Protein AF-A0A2P8D8N0-F1 (afdb_monomer_lite)

Radius of gyration: 14.45 Å; chains: 1; bounding box: 39×24×37 Å

Secondary structure (DSSP, 8-state):
----PPPPP--SS-SSHHHHHHHGGGTEEEEEEE-TTSPEEEEEEESSPPPHHHHHHH---SEEEE-HHHHHHHHHHHHHHHHHHHTT-HHHHHHHHHHHHHHTT-

Organism: NCBI:txid645275

Sequence (106 aa):
MSVVIPKRVPDARHPFPDLRAAFGQGGWSFFRTRDARDGITAHAVFCASLPVPCVKAHGFTEHLWGPPDEMRARMPIAALVLQHHSRACPPCAHALSTASRHSVQQ

pLDDT: mean 84.05, std 14.36, range [37.41, 96.38]

Structure (mmCIF, N/CA/C/O backbone):
data_AF-A0A2P8D8N0-F1
#
_entry.id   AF-A0A2P8D8N0-F1
#
loop_
_atom_site.group_PDB
_atom_site.id
_atom_site.type_symbol
_atom_site.label_atom_id
_atom_site.label_alt_id
_atom_site.label_comp_id
_atom_site.label_asym_id
_atom_site.label_entity_id
_atom_site.label_seq_id
_atom_site.pdbx_PDB_ins_code
_atom_site.Cartn_x
_atom_site.Cartn_y
_atom_site.Cartn_z
_atom_site.occupancy
_atom_site.B_iso_or_equiv
_atom_site.auth_seq_id
_atom_site.auth_comp_id
_atom_site.auth_asym_id
_atom_site.auth_atom_id
_atom_site.pdbx_PDB_model_num
ATOM 1 N N . MET A 1 1 ? 26.991 14.706 3.101 1.00 39.66 1 MET A N 1
ATOM 2 C CA . MET A 1 1 ? 26.207 13.569 2.570 1.00 39.66 1 MET A CA 1
ATOM 3 C C . MET A 1 1 ? 25.125 14.143 1.670 1.00 39.66 1 MET A C 1
ATOM 5 O O . MET A 1 1 ? 24.255 14.837 2.175 1.00 39.66 1 MET A O 1
ATOM 9 N N . SER A 1 2 ? 25.227 13.962 0.354 1.00 37.41 2 SER A N 1
ATOM 10 C CA . SER A 1 2 ? 24.248 14.508 -0.594 1.00 37.41 2 SER A CA 1
ATOM 11 C C . SER A 1 2 ? 23.069 13.547 -0.708 1.00 37.41 2 SER A C 1
ATOM 13 O O . SER A 1 2 ? 23.234 12.420 -1.169 1.00 37.41 2 SER A O 1
ATOM 15 N N . VAL A 1 3 ? 21.890 13.973 -0.256 1.00 43.78 3 VAL A N 1
ATOM 16 C CA . VAL A 1 3 ? 20.645 13.221 -0.440 1.00 43.78 3 VAL A CA 1
ATOM 17 C C . VAL A 1 3 ? 20.232 13.375 -1.901 1.00 43.78 3 VAL A C 1
ATOM 19 O O . VAL A 1 3 ? 19.835 14.456 -2.331 1.00 43.78 3 VAL A O 1
ATOM 22 N N . VAL A 1 4 ? 20.364 12.306 -2.685 1.00 52.47 4 VAL A N 1
ATOM 23 C CA . VAL A 1 4 ? 19.845 12.265 -4.055 1.00 52.47 4 VAL A CA 1
ATOM 24 C C . VAL A 1 4 ? 18.334 12.094 -3.960 1.00 52.47 4 VAL A C 1
ATOM 26 O O . VAL A 1 4 ? 17.849 11.016 -3.628 1.00 52.47 4 VAL A O 1
ATOM 29 N N . ILE A 1 5 ? 17.587 13.170 -4.210 1.00 54.16 5 ILE A N 1
ATOM 30 C CA . ILE A 1 5 ? 16.125 13.124 -4.282 1.00 54.16 5 ILE A CA 1
ATOM 31 C C . ILE A 1 5 ? 15.753 12.566 -5.664 1.00 54.16 5 ILE A C 1
ATOM 33 O O . ILE A 1 5 ? 16.068 13.206 -6.672 1.00 54.16 5 ILE A O 1
ATOM 37 N N . PRO A 1 6 ? 15.101 11.395 -5.760 1.00 55.28 6 PRO A N 1
ATOM 38 C CA . PRO A 1 6 ? 14.758 10.821 -7.053 1.00 55.28 6 PRO A CA 1
ATOM 39 C C . PRO A 1 6 ? 13.761 11.717 -7.799 1.00 55.28 6 PRO A C 1
ATOM 41 O O . PRO A 1 6 ? 12.711 12.085 -7.271 1.00 55.28 6 PRO A O 1
ATOM 44 N N . LYS A 1 7 ? 14.077 12.069 -9.049 1.00 56.69 7 LYS A N 1
ATOM 45 C CA . LYS A 1 7 ? 13.218 12.911 -9.892 1.00 56.69 7 LYS A CA 1
ATOM 46 C C . LYS A 1 7 ? 11.984 12.117 -10.339 1.00 56.69 7 LYS A C 1
ATOM 48 O O . LYS A 1 7 ? 12.112 11.075 -10.982 1.00 56.69 7 LYS A O 1
ATOM 53 N N . ARG A 1 8 ? 10.781 12.620 -10.033 1.00 56.34 8 ARG A N 1
ATOM 54 C CA . ARG A 1 8 ? 9.509 12.067 -10.534 1.00 56.34 8 ARG A CA 1
ATOM 55 C C . ARG A 1 8 ? 9.506 12.150 -12.064 1.00 56.34 8 ARG A C 1
ATOM 57 O O . ARG A 1 8 ? 9.653 13.239 -12.613 1.00 56.34 8 ARG A O 1
ATOM 64 N N . VAL A 1 9 ? 9.358 11.016 -12.750 1.00 57.16 9 VAL A N 1
ATOM 65 C CA . VAL A 1 9 ? 9.243 10.982 -14.218 1.00 57.16 9 VAL A CA 1
ATOM 66 C C . VAL A 1 9 ? 7.804 11.356 -14.591 1.00 57.16 9 VAL A C 1
ATOM 68 O O . VAL A 1 9 ? 6.898 10.612 -14.208 1.00 57.16 9 VAL A O 1
ATOM 71 N N . PRO A 1 10 ? 7.561 12.476 -15.298 1.00 49.22 10 PRO A N 1
ATOM 72 C CA . PRO A 1 10 ? 6.239 12.796 -15.811 1.00 49.22 10 PRO A CA 1
ATOM 73 C C . PRO A 1 10 ? 5.973 11.876 -17.003 1.00 49.22 10 PRO A C 1
ATOM 75 O O . PRO A 1 10 ? 6.568 12.033 -18.063 1.00 49.22 10 PRO A O 1
ATOM 78 N N . ASP A 1 11 ? 5.130 10.872 -16.809 1.00 51.75 11 ASP A N 1
ATOM 79 C CA . ASP A 1 11 ? 4.619 10.041 -17.894 1.00 51.75 11 ASP A CA 1
ATOM 80 C C . ASP A 1 11 ? 3.106 10.267 -17.952 1.00 51.75 11 ASP A C 1
ATOM 82 O O . ASP A 1 11 ? 2.440 10.263 -16.915 1.00 51.75 11 ASP A O 1
ATOM 86 N N . ALA A 1 12 ? 2.561 10.523 -19.144 1.00 53.44 12 ALA A N 1
ATOM 87 C CA . ALA A 1 12 ? 1.136 10.825 -19.334 1.00 53.44 12 ALA A CA 1
ATOM 88 C C . ALA A 1 12 ? 0.232 9.621 -19.003 1.00 53.44 12 ALA A C 1
ATOM 90 O O . ALA A 1 12 ? -0.984 9.760 -18.872 1.00 53.44 12 ALA A O 1
ATOM 91 N N . ARG A 1 13 ? 0.827 8.429 -18.855 1.00 64.38 13 ARG A N 1
ATOM 92 C CA . ARG A 1 13 ? 0.177 7.216 -18.360 1.00 64.38 13 ARG A CA 1
ATOM 93 C C . ARG A 1 13 ? 0.714 6.879 -16.978 1.00 64.38 13 ARG A C 1
ATOM 95 O O . ARG A 1 13 ? 1.917 6.911 -16.734 1.00 64.38 13 ARG A O 1
ATOM 102 N N . HIS A 1 14 ? -0.198 6.525 -16.078 1.00 68.50 14 HIS A N 1
ATOM 103 C CA . HIS A 1 14 ? 0.146 6.119 -14.723 1.00 68.50 14 HIS A CA 1
ATOM 104 C C . HIS A 1 14 ? 1.172 4.963 -14.742 1.00 68.50 14 HIS A C 1
ATOM 106 O O . HIS A 1 14 ? 0.965 3.998 -15.480 1.00 68.50 14 HIS A O 1
ATOM 112 N N . PRO A 1 15 ? 2.259 5.022 -13.946 1.00 76.00 15 PRO A N 1
ATOM 113 C CA . PRO A 1 15 ? 3.416 4.132 -14.098 1.00 76.00 15 PRO A CA 1
ATOM 114 C C . PRO A 1 15 ? 3.113 2.648 -13.857 1.00 76.00 15 PRO A C 1
ATOM 116 O O . PRO A 1 15 ? 3.813 1.797 -14.396 1.00 76.00 15 PRO A O 1
ATOM 119 N N . PHE A 1 16 ? 2.072 2.348 -13.075 1.00 85.62 16 PHE A N 1
ATOM 120 C CA . PHE A 1 16 ? 1.589 0.991 -12.804 1.00 85.62 16 PHE A CA 1
ATOM 121 C C . PHE A 1 16 ? 0.054 0.973 -12.869 1.00 85.62 16 PHE A C 1
ATOM 123 O O . PHE A 1 16 ? -0.609 1.154 -11.843 1.00 85.62 16 PHE A O 1
ATOM 130 N N . PRO A 1 17 ? -0.545 0.906 -14.071 1.00 86.50 17 PRO A N 1
ATOM 131 C CA . PRO A 1 17 ? -1.990 1.071 -14.241 1.00 86.50 17 PRO A CA 1
ATOM 132 C C . PRO A 1 17 ? -2.786 -0.083 -13.621 1.00 86.50 17 PRO A C 1
ATOM 134 O O . PRO A 1 17 ? -3.845 0.146 -13.046 1.00 86.50 17 PRO A O 1
ATOM 137 N N . ASP A 1 18 ? -2.252 -1.299 -13.671 1.00 89.19 18 ASP A N 1
ATOM 138 C CA . ASP A 1 18 ? -2.858 -2.497 -13.094 1.00 89.19 18 ASP A CA 1
ATOM 139 C C . ASP A 1 18 ? -2.873 -2.459 -11.556 1.00 89.19 18 ASP A C 1
ATOM 141 O O . ASP A 1 18 ? -3.909 -2.714 -10.946 1.00 89.19 18 ASP A O 1
ATOM 145 N N . LEU A 1 19 ? -1.772 -2.032 -10.923 1.00 89.81 19 LEU A N 1
ATOM 146 C CA . LEU A 1 19 ? -1.717 -1.849 -9.469 1.00 89.81 19 LEU A CA 1
ATOM 147 C C . LEU A 1 19 ? -2.659 -0.734 -9.003 1.00 89.81 19 LEU A C 1
ATOM 149 O O . LEU A 1 19 ? -3.350 -0.892 -7.998 1.00 89.81 19 LEU A O 1
ATOM 153 N N . ARG A 1 20 ? -2.747 0.374 -9.752 1.00 89.12 20 ARG A N 1
ATOM 154 C CA . ARG A 1 20 ? -3.716 1.443 -9.468 1.00 89.12 20 ARG A CA 1
ATOM 155 C C . ARG A 1 20 ? -5.153 0.959 -9.605 1.00 89.12 20 ARG A C 1
ATOM 157 O O . ARG A 1 20 ? -5.966 1.282 -8.748 1.00 89.12 20 ARG A O 1
ATOM 164 N N . ALA A 1 21 ? -5.470 0.196 -10.646 1.00 89.12 21 ALA A N 1
ATOM 165 C CA . ALA A 1 21 ? -6.808 -0.355 -10.818 1.00 89.12 21 ALA A CA 1
ATOM 166 C C . ALA A 1 21 ? -7.179 -1.307 -9.667 1.00 89.12 21 ALA A C 1
ATOM 168 O O . ALA A 1 21 ? -8.290 -1.232 -9.152 1.00 89.12 21 ALA A O 1
ATOM 169 N N . ALA A 1 22 ? -6.241 -2.153 -9.229 1.00 91.25 22 ALA A N 1
ATOM 170 C CA . ALA A 1 22 ? -6.478 -3.147 -8.184 1.00 91.25 22 ALA A CA 1
ATOM 171 C C . ALA A 1 22 ? -6.527 -2.562 -6.760 1.00 91.25 22 ALA A C 1
ATOM 173 O O . ALA A 1 22 ? -7.338 -2.995 -5.945 1.00 91.25 22 ALA A O 1
ATOM 174 N N . PHE A 1 23 ? -5.661 -1.595 -6.440 1.00 92.06 23 PHE A N 1
ATOM 175 C CA . PHE A 1 23 ? -5.448 -1.138 -5.057 1.00 92.06 23 PHE A CA 1
ATOM 176 C C . PHE A 1 23 ? -5.689 0.355 -4.844 1.00 92.06 23 PHE A C 1
ATOM 178 O O . PHE A 1 23 ? -5.738 0.795 -3.696 1.00 92.06 23 PHE A O 1
ATOM 185 N N . GLY A 1 24 ? -5.874 1.127 -5.919 1.00 88.31 24 GLY A N 1
ATOM 186 C CA . GLY A 1 24 ? -6.090 2.570 -5.859 1.00 88.31 24 GLY A CA 1
ATOM 187 C C . GLY A 1 24 ? -7.263 2.922 -4.958 1.00 88.31 24 GLY A C 1
ATOM 188 O O . GLY A 1 24 ? -7.072 3.612 -3.970 1.00 88.31 24 GLY A O 1
ATOM 189 N N . GLN A 1 25 ? -8.440 2.335 -5.202 1.00 88.00 25 GLN A N 1
ATOM 190 C CA . GLN A 1 25 ? -9.633 2.550 -4.366 1.00 88.00 25 GLN A CA 1
ATOM 191 C C . GLN A 1 25 ? -9.450 2.136 -2.897 1.00 88.00 25 GLN A C 1
ATOM 193 O O . GLN A 1 25 ? -10.187 2.605 -2.037 1.00 88.00 25 GLN A O 1
ATOM 198 N N . GLY A 1 26 ? -8.468 1.278 -2.603 1.00 90.31 26 GLY A N 1
ATOM 199 C CA . GLY A 1 26 ? -8.096 0.872 -1.248 1.00 90.31 26 GLY A CA 1
ATOM 200 C C . GLY A 1 26 ? -7.179 1.863 -0.529 1.00 90.31 26 GLY A C 1
ATOM 201 O O . GLY A 1 26 ? -6.642 1.520 0.522 1.00 90.31 26 GLY A O 1
ATOM 202 N N . GLY A 1 27 ? -6.963 3.057 -1.088 1.00 92.94 27 GLY A N 1
ATOM 203 C CA . GLY A 1 27 ? -6.171 4.110 -0.463 1.00 92.94 27 GLY A CA 1
ATOM 204 C C . GLY A 1 27 ? -4.687 4.104 -0.819 1.00 92.94 27 GLY A C 1
ATOM 205 O O . GLY A 1 27 ? -3.916 4.757 -0.121 1.00 92.94 27 GLY A O 1
ATOM 206 N N . TRP A 1 28 ? -4.274 3.392 -1.872 1.00 92.88 28 TRP A N 1
ATOM 207 C CA . TRP A 1 28 ? -2.872 3.308 -2.291 1.00 92.88 28 TRP A CA 1
ATOM 208 C C . TRP A 1 28 ? -2.580 4.185 -3.509 1.00 92.88 28 TRP A C 1
ATOM 210 O O . TRP A 1 28 ? -3.245 4.090 -4.538 1.00 92.88 28 TRP A O 1
ATOM 220 N N . SER A 1 29 ? -1.534 5.000 -3.413 1.00 91.69 29 SER A N 1
ATOM 221 C CA . SER A 1 29 ? -0.967 5.765 -4.523 1.00 91.69 29 SER A CA 1
ATOM 222 C C . SER A 1 29 ? 0.329 5.119 -4.991 1.00 91.69 29 SER A C 1
ATOM 224 O O . SER A 1 29 ? 1.137 4.673 -4.174 1.00 91.69 29 SER A O 1
ATOM 226 N N . PHE A 1 30 ? 0.542 5.071 -6.305 1.00 90.62 30 PHE A N 1
ATOM 227 C CA . PHE A 1 30 ? 1.713 4.433 -6.890 1.00 90.62 30 PHE A CA 1
ATOM 228 C C . PHE A 1 30 ? 2.503 5.411 -7.747 1.00 90.62 30 PHE A C 1
ATOM 230 O O . PHE A 1 30 ? 1.965 6.140 -8.578 1.00 90.62 30 PHE A O 1
ATOM 237 N N . PHE A 1 31 ? 3.818 5.376 -7.599 1.00 90.06 31 PHE A N 1
ATOM 238 C CA . PHE A 1 31 ? 4.728 6.118 -8.458 1.00 90.06 31 PHE A CA 1
ATOM 239 C C . PHE A 1 31 ? 6.004 5.320 -8.674 1.00 90.06 31 PHE A C 1
ATOM 241 O O . PHE A 1 31 ? 6.266 4.333 -7.990 1.00 90.06 31 PHE A O 1
ATOM 248 N N . ARG A 1 32 ? 6.802 5.737 -9.654 1.00 89.12 32 ARG A N 1
ATOM 249 C CA . ARG A 1 32 ? 8.111 5.143 -9.904 1.00 89.12 32 ARG A CA 1
ATOM 250 C C . ARG A 1 32 ? 9.208 6.172 -9.731 1.00 89.12 32 ARG A C 1
ATOM 252 O O . ARG A 1 32 ? 9.027 7.342 -10.075 1.00 89.12 32 ARG A O 1
ATOM 259 N N . THR A 1 33 ? 10.349 5.707 -9.265 1.00 88.50 33 THR A N 1
ATOM 260 C CA . THR A 1 33 ? 11.609 6.437 -9.331 1.00 88.50 33 THR A CA 1
ATOM 261 C C . THR A 1 33 ? 12.581 5.654 -10.208 1.00 88.50 33 THR A C 1
ATOM 263 O O . THR A 1 33 ? 12.382 4.462 -10.462 1.00 88.50 33 THR A O 1
ATOM 266 N N . ARG A 1 34 ? 13.590 6.343 -10.739 1.00 85.94 34 ARG A N 1
ATOM 267 C CA . ARG A 1 34 ? 14.731 5.704 -11.396 1.00 85.94 34 ARG A CA 1
ATOM 268 C C . ARG A 1 34 ? 15.959 5.899 -10.529 1.00 85.94 34 ARG A C 1
ATOM 270 O O . ARG A 1 34 ? 16.159 6.999 -10.008 1.00 85.94 34 ARG A O 1
ATOM 277 N N . ASP A 1 35 ? 16.748 4.848 -10.382 1.00 78.75 35 ASP A N 1
ATOM 278 C CA . ASP A 1 35 ? 18.075 4.952 -9.790 1.00 78.75 35 ASP A CA 1
ATOM 279 C C . ASP A 1 35 ? 19.116 5.437 -10.822 1.00 78.75 35 ASP A C 1
ATOM 281 O O . ASP A 1 35 ? 18.811 5.675 -11.993 1.00 78.75 35 ASP A O 1
ATOM 285 N N . ALA A 1 36 ? 20.363 5.607 -10.376 1.00 73.38 36 ALA A N 1
ATOM 286 C CA . ALA A 1 36 ? 21.471 6.066 -11.218 1.00 73.38 36 ALA A CA 1
ATOM 287 C C . ALA A 1 36 ? 21.924 5.044 -12.285 1.00 73.38 36 ALA A C 1
ATOM 289 O O . ALA A 1 36 ? 22.785 5.363 -13.099 1.00 73.38 36 ALA A O 1
ATOM 290 N N . ARG A 1 37 ? 21.384 3.819 -12.264 1.00 77.38 37 ARG A N 1
ATOM 291 C CA . ARG A 1 37 ? 21.671 2.713 -13.190 1.00 77.38 37 ARG A CA 1
ATOM 292 C C . ARG A 1 37 ? 20.455 2.369 -14.064 1.00 77.38 37 ARG A C 1
ATOM 294 O O . ARG A 1 37 ? 20.383 1.262 -14.587 1.00 77.38 37 ARG A O 1
ATOM 301 N N . ASP A 1 38 ? 19.501 3.294 -14.191 1.00 74.00 38 ASP A N 1
ATOM 302 C CA . ASP A 1 38 ? 18.228 3.119 -14.906 1.00 74.00 38 ASP A CA 1
ATOM 303 C C . ASP A 1 38 ? 17.299 2.019 -14.348 1.00 74.00 38 ASP A C 1
ATOM 305 O O . ASP A 1 38 ? 16.290 1.669 -14.968 1.00 74.00 38 ASP A O 1
ATOM 309 N N . GLY A 1 39 ? 17.557 1.523 -13.136 1.00 83.75 39 GLY A N 1
ATOM 310 C CA . GLY A 1 39 ? 16.658 0.625 -12.422 1.00 83.75 39 GLY A CA 1
ATOM 311 C C . GLY A 1 39 ? 15.364 1.336 -12.023 1.00 83.75 39 GLY A C 1
ATOM 312 O O . GLY A 1 39 ? 15.385 2.414 -11.422 1.00 83.75 39 GLY A O 1
ATOM 313 N N . ILE A 1 40 ? 14.212 0.740 -12.350 1.00 88.44 40 ILE A N 1
ATOM 314 C CA . ILE A 1 40 ? 12.898 1.255 -11.944 1.00 88.44 40 ILE A CA 1
ATOM 315 C C . ILE A 1 40 ? 12.567 0.729 -10.549 1.00 88.44 40 ILE A C 1
ATOM 317 O O . ILE A 1 40 ? 12.417 -0.475 -10.355 1.00 88.44 40 ILE A O 1
ATOM 321 N N . THR A 1 41 ? 12.355 1.639 -9.601 1.00 90.81 41 THR A N 1
ATOM 322 C CA . THR A 1 41 ? 11.776 1.311 -8.294 1.00 90.81 41 THR A CA 1
ATOM 323 C C . THR A 1 41 ? 10.313 1.734 -8.275 1.00 90.81 41 THR A C 1
ATOM 325 O O . THR A 1 41 ? 9.985 2.899 -8.512 1.00 90.81 41 THR A O 1
ATOM 328 N N . ALA A 1 42 ? 9.421 0.786 -8.003 1.00 91.56 42 ALA A N 1
ATOM 329 C CA . ALA A 1 42 ? 8.023 1.057 -7.721 1.00 91.56 42 ALA A CA 1
ATOM 330 C C . ALA A 1 42 ? 7.874 1.495 -6.264 1.00 91.56 42 ALA A C 1
ATOM 332 O O . ALA A 1 42 ? 8.484 0.913 -5.370 1.00 91.56 42 ALA A O 1
ATOM 333 N N . HIS A 1 43 ? 7.024 2.484 -6.022 1.00 93.12 43 HIS A N 1
ATOM 334 C CA . HIS A 1 43 ? 6.608 2.903 -4.692 1.00 93.12 43 HIS A CA 1
ATOM 335 C C . HIS A 1 43 ? 5.092 2.790 -4.591 1.00 93.12 43 HIS A C 1
ATOM 337 O O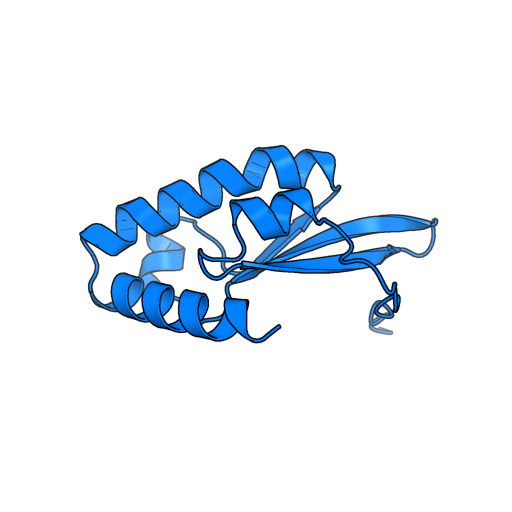 . HIS A 1 43 ? 4.388 3.213 -5.508 1.00 93.12 43 HIS A O 1
ATOM 343 N N . ALA A 1 44 ? 4.613 2.257 -3.472 1.00 93.38 44 ALA A N 1
ATOM 344 C CA . ALA A 1 44 ? 3.212 2.265 -3.079 1.00 93.38 44 ALA A CA 1
ATOM 345 C C . ALA A 1 44 ? 3.097 2.971 -1.727 1.00 93.38 44 ALA A C 1
ATOM 347 O O . ALA A 1 44 ? 3.741 2.561 -0.759 1.00 93.38 44 ALA A O 1
ATOM 348 N N . VAL A 1 45 ? 2.316 4.045 -1.670 1.00 93.25 45 VAL A N 1
ATOM 349 C CA . VAL A 1 45 ? 2.122 4.863 -0.470 1.00 93.25 45 VAL A CA 1
ATOM 350 C C . VAL A 1 45 ? 0.652 4.861 -0.098 1.00 93.25 45 VAL A C 1
ATOM 352 O O . VAL A 1 45 ? -0.208 5.130 -0.934 1.00 93.25 45 VAL A O 1
ATOM 355 N N . PHE A 1 46 ? 0.370 4.571 1.162 1.00 93.75 46 PHE A N 1
AT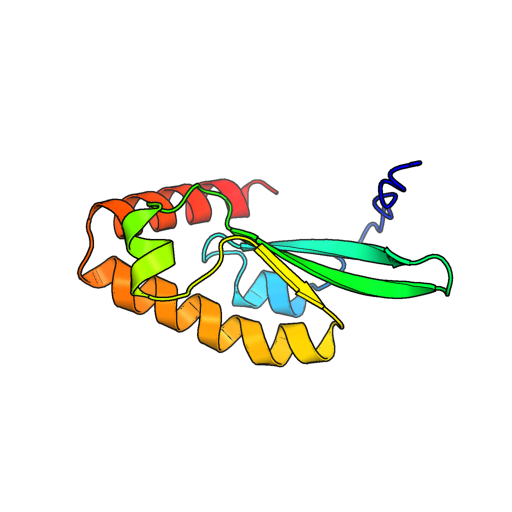OM 356 C CA . PHE A 1 46 ? -0.960 4.646 1.726 1.00 93.75 46 PHE A CA 1
ATOM 357 C C . PHE A 1 46 ? -1.325 6.109 2.021 1.00 93.75 46 PHE A C 1
ATOM 359 O O . PHE A 1 46 ? -0.583 6.834 2.679 1.00 93.75 46 PHE A O 1
ATOM 366 N N . CYS A 1 47 ? -2.467 6.568 1.510 1.00 92.38 47 CYS A N 1
ATOM 367 C CA . CYS A 1 47 ? -2.853 7.984 1.464 1.00 92.38 47 CYS A CA 1
ATOM 368 C C . CYS A 1 47 ? -3.399 8.555 2.792 1.00 92.38 47 CYS A C 1
ATOM 370 O O . CYS A 1 47 ? -4.106 9.569 2.788 1.00 92.38 47 CYS A O 1
ATOM 372 N N . ALA A 1 48 ? -3.111 7.910 3.920 1.00 90.75 48 ALA A N 1
ATOM 373 C CA . ALA A 1 48 ? -3.437 8.390 5.258 1.00 90.75 48 ALA A CA 1
ATOM 374 C C . ALA A 1 48 ? -2.419 7.866 6.270 1.00 90.75 48 ALA A C 1
ATOM 376 O O . ALA A 1 48 ? -1.793 6.836 6.040 1.00 90.75 48 ALA A O 1
ATOM 377 N N . SER A 1 49 ? -2.302 8.545 7.410 1.00 90.50 49 SER A N 1
ATOM 378 C CA . SER A 1 49 ? -1.477 8.047 8.504 1.00 90.50 49 SER A CA 1
ATOM 379 C C . SER A 1 49 ? -2.179 6.924 9.268 1.00 90.50 49 SER A C 1
ATOM 381 O O . SER A 1 49 ? -3.343 7.056 9.659 1.00 90.50 49 SER A O 1
ATOM 383 N N . LEU A 1 50 ? -1.465 5.832 9.509 1.00 89.38 50 LEU A N 1
ATOM 384 C CA . LEU A 1 50 ? -1.890 4.711 10.332 1.00 89.38 50 LEU A CA 1
ATOM 385 C C . LEU A 1 50 ? -1.448 4.919 11.790 1.00 89.38 50 LEU A C 1
ATOM 387 O O . LEU A 1 50 ? -0.397 5.507 12.056 1.00 89.38 50 LEU A O 1
ATOM 391 N N . PRO A 1 51 ? -2.214 4.417 12.774 1.00 89.88 51 PRO A N 1
ATOM 392 C CA . PRO A 1 51 ? -1.801 4.477 14.170 1.00 89.88 51 PRO A CA 1
ATOM 393 C C . PRO A 1 51 ? -0.488 3.711 14.397 1.00 89.88 51 PRO A C 1
ATOM 395 O O . PRO A 1 51 ? -0.414 2.504 14.160 1.00 89.88 51 PRO A O 1
ATOM 398 N N . VAL A 1 52 ? 0.529 4.393 14.937 1.00 88.69 52 VA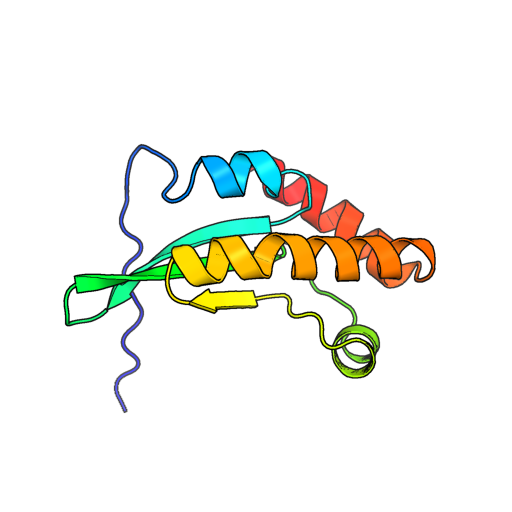L A N 1
ATOM 399 C CA . VAL A 1 52 ? 1.854 3.811 15.237 1.00 88.69 52 VAL A CA 1
ATOM 400 C C . VAL A 1 52 ? 1.783 2.514 16.062 1.00 88.69 52 VAL A C 1
ATOM 402 O O . VAL A 1 52 ? 2.521 1.580 15.737 1.00 88.69 52 VAL A O 1
ATOM 405 N N . PRO A 1 53 ? 0.917 2.382 17.092 1.00 90.12 53 PRO A N 1
ATOM 406 C CA . PRO A 1 53 ? 0.792 1.121 17.824 1.00 90.12 53 PRO A CA 1
ATOM 407 C C . PRO A 1 53 ? 0.360 -0.047 16.929 1.00 90.12 53 PRO A C 1
ATOM 409 O O . PRO A 1 53 ? 0.904 -1.142 17.049 1.00 90.12 53 PRO A O 1
ATOM 412 N N . CYS A 1 54 ? -0.563 0.190 15.994 1.00 89.62 54 CYS A N 1
ATOM 413 C CA . CYS A 1 54 ? -1.064 -0.835 15.082 1.00 89.62 54 CYS A CA 1
ATOM 414 C C . CYS A 1 54 ? -0.004 -1.239 14.050 1.00 89.62 54 CYS A C 1
ATOM 416 O O . CYS A 1 54 ? 0.186 -2.430 13.814 1.00 89.62 54 CYS A O 1
ATOM 418 N N . VAL A 1 55 ? 0.739 -0.267 13.507 1.00 88.44 55 VAL A N 1
ATOM 419 C CA . VAL A 1 55 ? 1.888 -0.514 12.615 1.00 88.44 55 VAL A CA 1
ATOM 420 C C . VAL A 1 55 ? 2.919 -1.417 13.299 1.00 88.44 55 VAL A C 1
ATOM 422 O O . VAL A 1 55 ? 3.345 -2.416 12.725 1.00 88.44 55 VAL A O 1
ATOM 425 N N . LYS A 1 56 ? 3.271 -1.126 14.559 1.00 87.69 56 LYS A N 1
ATOM 426 C CA . LYS A 1 56 ? 4.228 -1.938 15.329 1.00 87.69 56 LYS A CA 1
ATOM 427 C C . LYS A 1 56 ? 3.708 -3.341 15.652 1.00 87.69 56 LYS A C 1
ATOM 429 O O . LYS A 1 56 ? 4.480 -4.290 15.591 1.00 87.69 56 LYS A O 1
ATOM 434 N N . ALA A 1 57 ? 2.431 -3.472 16.009 1.00 87.12 57 ALA A N 1
ATOM 435 C CA . ALA A 1 57 ? 1.851 -4.744 16.439 1.00 87.12 57 ALA A CA 1
ATOM 436 C C . ALA A 1 57 ? 1.571 -5.713 15.278 1.00 87.12 57 ALA A C 1
ATOM 438 O O . ALA A 1 57 ? 1.659 -6.924 15.455 1.00 87.12 57 ALA A O 1
ATOM 439 N N . HIS A 1 58 ? 1.224 -5.190 14.100 1.00 83.62 58 HIS A N 1
ATOM 440 C CA . HIS A 1 58 ? 0.767 -5.998 12.965 1.00 83.62 58 HIS A CA 1
ATOM 441 C C . HIS A 1 58 ? 1.718 -5.971 11.764 1.00 83.62 58 HIS A C 1
ATOM 443 O O . HIS A 1 58 ? 1.497 -6.701 10.801 1.00 83.62 58 HIS A O 1
ATOM 449 N N . GLY A 1 59 ? 2.767 -5.146 11.804 1.00 79.19 59 GLY A N 1
ATOM 450 C CA . GLY A 1 59 ? 3.845 -5.155 10.814 1.00 79.19 59 GLY A CA 1
ATOM 451 C C . GLY A 1 59 ? 3.448 -4.684 9.413 1.00 79.19 59 GLY A C 1
ATOM 452 O O . GLY A 1 59 ? 4.217 -4.877 8.472 1.00 79.19 59 GLY A O 1
ATOM 453 N N . PHE A 1 60 ? 2.272 -4.073 9.237 1.00 80.56 60 PHE A N 1
ATOM 454 C CA . PHE A 1 60 ? 1.924 -3.422 7.974 1.00 80.56 60 PHE A CA 1
ATOM 455 C C . PHE A 1 60 ? 2.627 -2.063 7.858 1.00 80.56 60 PHE A C 1
ATOM 457 O O . PHE A 1 60 ? 2.853 -1.389 8.857 1.00 80.56 60 PHE A O 1
ATOM 464 N N . THR A 1 61 ? 2.971 -1.653 6.636 1.00 81.94 61 THR A N 1
ATOM 465 C CA . THR A 1 61 ? 3.681 -0.393 6.358 1.00 81.94 61 THR A CA 1
ATOM 466 C C . THR A 1 61 ? 2.837 0.523 5.484 1.00 81.94 61 THR A C 1
ATOM 468 O O . THR A 1 61 ? 2.134 0.063 4.589 1.00 81.94 61 THR A O 1
ATOM 471 N N . GLU A 1 62 ? 2.933 1.825 5.730 1.00 89.56 62 GLU A N 1
ATOM 472 C CA . GLU A 1 62 ? 2.305 2.870 4.914 1.00 89.56 62 GLU A CA 1
ATOM 473 C C . GLU A 1 62 ? 3.068 3.103 3.608 1.00 89.56 62 GLU A C 1
ATOM 475 O O . GLU A 1 62 ? 2.529 3.674 2.665 1.00 89.56 62 GLU A O 1
ATOM 480 N N . HIS A 1 63 ? 4.326 2.663 3.538 1.00 93.06 63 HIS A N 1
ATOM 481 C CA . HIS A 1 63 ? 5.174 2.817 2.366 1.00 93.06 63 HIS A CA 1
ATOM 482 C C . HIS A 1 63 ? 5.860 1.499 2.030 1.00 93.06 63 HIS A C 1
ATOM 484 O O . HIS A 1 63 ? 6.613 0.938 2.828 1.00 93.06 63 HIS A O 1
ATOM 490 N N . LEU A 1 64 ? 5.597 1.014 0.822 1.00 92.19 64 LEU A N 1
ATOM 491 C CA . LEU A 1 64 ? 6.305 -0.093 0.200 1.00 92.19 64 LEU A CA 1
ATOM 492 C C . LEU A 1 64 ? 7.122 0.449 -0.965 1.00 92.19 64 LEU A C 1
ATOM 494 O O . LEU A 1 64 ? 6.663 1.308 -1.722 1.00 92.19 64 LEU A O 1
ATOM 498 N N . TRP A 1 65 ? 8.316 -0.096 -1.152 1.00 93.00 65 TRP A N 1
ATOM 499 C CA . TRP A 1 65 ? 9.112 0.131 -2.348 1.00 93.00 65 TRP A CA 1
ATOM 500 C C . TRP A 1 65 ? 9.880 -1.127 -2.734 1.00 93.00 65 TRP A C 1
ATOM 502 O O . TRP A 1 65 ? 10.151 -1.986 -1.890 1.00 93.00 65 TRP A O 1
ATOM 512 N N . GLY A 1 66 ? 10.211 -1.226 -4.015 1.00 91.81 66 GLY A N 1
ATOM 513 C CA . GLY A 1 66 ? 10.999 -2.319 -4.570 1.00 91.81 66 GLY A CA 1
ATOM 514 C C . GLY A 1 66 ? 10.845 -2.426 -6.087 1.00 91.81 66 GLY A C 1
ATOM 515 O O . GLY A 1 66 ? 10.157 -1.598 -6.697 1.00 91.81 66 GLY A O 1
ATOM 516 N N . PRO A 1 67 ? 11.465 -3.439 -6.709 1.00 91.81 67 PRO A N 1
ATOM 517 C CA . PRO A 1 67 ? 11.220 -3.786 -8.102 1.00 91.81 67 PRO A CA 1
ATOM 518 C C . PRO A 1 67 ? 9.716 -3.976 -8.384 1.00 91.81 67 PRO A C 1
ATOM 520 O O . PRO A 1 67 ? 8.986 -4.459 -7.512 1.00 91.81 67 PRO A O 1
ATOM 523 N N . PRO A 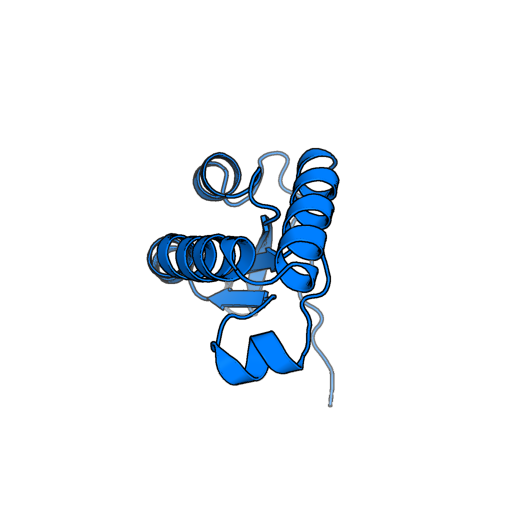1 68 ? 9.223 -3.637 -9.590 1.00 90.69 68 PRO A N 1
ATOM 524 C CA . PRO A 1 68 ? 7.806 -3.774 -9.931 1.00 90.69 68 PRO A CA 1
ATOM 525 C C . PRO A 1 68 ? 7.229 -5.176 -9.693 1.00 90.69 68 PRO A C 1
ATOM 527 O O . PRO A 1 68 ? 6.096 -5.293 -9.229 1.00 90.69 68 PRO A O 1
ATOM 530 N N . ASP A 1 69 ? 8.003 -6.229 -9.958 1.00 90.88 69 ASP A N 1
ATOM 531 C CA . ASP A 1 69 ? 7.550 -7.613 -9.779 1.00 90.88 69 ASP A CA 1
ATOM 532 C C . ASP A 1 69 ? 7.393 -7.982 -8.300 1.00 90.88 69 ASP A C 1
ATOM 534 O O . ASP A 1 69 ? 6.389 -8.579 -7.906 1.00 90.88 69 ASP A O 1
ATOM 538 N N . GLU A 1 70 ? 8.313 -7.528 -7.445 1.00 92.69 70 GLU A N 1
ATOM 539 C CA . GLU A 1 70 ? 8.166 -7.671 -5.994 1.00 92.69 70 GLU A CA 1
ATOM 540 C C . GLU A 1 70 ? 6.962 -6.884 -5.472 1.00 92.69 70 GLU A C 1
ATOM 542 O O . GLU A 1 70 ? 6.237 -7.357 -4.595 1.00 92.69 70 GLU A O 1
ATOM 547 N N . MET A 1 71 ? 6.711 -5.693 -6.023 1.00 92.31 71 MET A N 1
ATOM 548 C CA . MET A 1 71 ? 5.550 -4.886 -5.654 1.00 92.31 71 MET A CA 1
ATOM 549 C C . MET A 1 71 ? 4.239 -5.615 -5.975 1.00 92.31 71 MET A C 1
ATOM 551 O O . MET A 1 71 ? 3.339 -5.658 -5.134 1.00 92.31 71 MET A O 1
ATOM 555 N N . ARG A 1 72 ? 4.145 -6.236 -7.159 1.00 92.50 72 ARG A N 1
ATOM 556 C CA . ARG A 1 72 ? 2.984 -7.043 -7.573 1.00 92.50 72 ARG A CA 1
ATOM 557 C C . ARG A 1 72 ? 2.732 -8.213 -6.620 1.00 92.50 72 ARG A C 1
ATOM 559 O O . ARG A 1 72 ? 1.577 -8.490 -6.311 1.00 92.50 72 ARG A O 1
ATOM 566 N N . ALA A 1 73 ? 3.787 -8.852 -6.115 1.00 92.69 73 ALA A N 1
ATOM 567 C CA . ALA A 1 73 ? 3.669 -9.944 -5.150 1.00 92.69 73 ALA A CA 1
ATOM 568 C C . ALA A 1 73 ? 3.284 -9.465 -3.736 1.00 92.69 73 ALA A C 1
ATOM 570 O O . ALA A 1 73 ? 2.503 -10.118 -3.045 1.00 92.69 73 ALA A O 1
ATOM 571 N N . ARG A 1 74 ? 3.814 -8.318 -3.290 1.00 92.75 74 ARG A N 1
ATOM 572 C CA . ARG A 1 74 ? 3.638 -7.816 -1.913 1.00 92.75 74 ARG A CA 1
ATOM 573 C C . ARG A 1 74 ? 2.328 -7.063 -1.695 1.00 92.75 74 ARG A C 1
ATOM 575 O O . ARG A 1 74 ? 1.769 -7.135 -0.600 1.00 92.75 74 ARG A O 1
ATOM 582 N N . MET A 1 75 ? 1.824 -6.353 -2.706 1.00 93.38 75 MET A N 1
ATOM 583 C CA . MET A 1 75 ? 0.632 -5.510 -2.556 1.00 93.38 75 MET A CA 1
ATOM 584 C C . MET A 1 75 ? -0.639 -6.251 -2.124 1.00 93.38 75 MET A C 1
ATOM 586 O O . MET A 1 75 ? -1.299 -5.754 -1.209 1.00 93.38 75 MET A O 1
ATOM 590 N N . PRO A 1 76 ? -0.990 -7.422 -2.693 1.00 93.81 76 PRO A N 1
ATOM 591 C CA . PRO A 1 76 ? -2.165 -8.169 -2.247 1.00 93.81 76 PRO A CA 1
ATOM 592 C C . PRO A 1 76 ? -2.129 -8.475 -0.746 1.00 93.81 76 PRO A C 1
ATOM 594 O O . PRO A 1 76 ? -3.133 -8.318 -0.055 1.00 93.81 76 PRO A O 1
ATOM 597 N N . ILE A 1 77 ? -0.954 -8.851 -0.230 1.00 92.25 77 ILE A N 1
ATOM 598 C CA . ILE A 1 77 ? -0.753 -9.191 1.183 1.00 92.25 77 ILE A CA 1
ATOM 599 C C . ILE A 1 77 ? -0.900 -7.939 2.052 1.00 92.25 77 ILE A C 1
ATOM 601 O O . ILE A 1 77 ? -1.656 -7.949 3.021 1.00 92.25 77 ILE A O 1
ATOM 605 N N . ALA A 1 78 ? -0.224 -6.846 1.690 1.00 91.62 78 ALA A N 1
ATOM 606 C CA . ALA A 1 78 ? -0.284 -5.596 2.445 1.00 91.62 78 ALA A CA 1
ATOM 607 C C . ALA A 1 78 ? -1.711 -5.026 2.513 1.00 91.62 78 ALA A C 1
ATOM 609 O O . ALA A 1 78 ? -2.180 -4.644 3.588 1.00 91.62 78 ALA A O 1
ATOM 610 N N . ALA A 1 79 ? -2.422 -5.026 1.381 1.00 92.50 79 ALA A N 1
ATOM 611 C CA . ALA A 1 79 ? -3.809 -4.588 1.314 1.00 92.50 79 ALA A CA 1
ATOM 612 C C . ALA A 1 79 ? -4.725 -5.479 2.167 1.00 92.50 79 ALA A C 1
ATOM 614 O O . ALA A 1 79 ? -5.536 -4.958 2.933 1.00 92.50 79 ALA A O 1
ATOM 615 N N . LEU A 1 80 ? -4.568 -6.806 2.090 1.00 92.25 80 LEU A N 1
ATOM 616 C CA . LEU A 1 80 ? -5.375 -7.753 2.860 1.00 92.25 80 LEU A CA 1
ATOM 617 C C . LEU A 1 80 ? -5.171 -7.591 4.370 1.00 92.25 80 LEU A C 1
ATOM 619 O O . LEU A 1 80 ? -6.154 -7.540 5.107 1.00 92.25 80 LEU A O 1
ATOM 623 N N . VAL A 1 81 ? -3.922 -7.486 4.834 1.00 91.38 81 VAL A N 1
ATOM 624 C CA . VAL A 1 81 ? -3.601 -7.316 6.262 1.00 91.38 81 VAL A CA 1
ATOM 625 C C . VAL A 1 81 ? -4.254 -6.049 6.811 1.00 91.38 81 VAL A C 1
ATOM 627 O O . VAL A 1 81 ? -4.921 -6.094 7.847 1.00 91.38 81 VAL A O 1
ATOM 630 N N . LEU A 1 82 ? -4.120 -4.930 6.094 1.00 91.75 82 LEU A N 1
ATOM 631 C CA . LEU A 1 82 ? -4.706 -3.662 6.513 1.00 91.75 82 LEU A CA 1
ATOM 632 C C . LEU A 1 82 ? -6.239 -3.713 6.515 1.00 91.75 82 LEU A C 1
ATOM 634 O O . LEU A 1 82 ? -6.870 -3.310 7.494 1.00 91.75 82 LEU A O 1
ATOM 638 N N . GLN A 1 83 ? -6.847 -4.251 5.453 1.00 91.88 83 GLN A N 1
ATOM 639 C CA . GLN A 1 83 ? -8.299 -4.413 5.371 1.00 91.88 83 GLN A CA 1
ATOM 640 C C . GLN A 1 83 ? -8.826 -5.317 6.486 1.00 91.88 83 GLN A C 1
ATOM 642 O O . GLN A 1 83 ? -9.817 -4.976 7.127 1.00 91.88 83 GLN A O 1
ATOM 647 N N . HIS A 1 84 ? -8.162 -6.438 6.760 1.00 93.75 84 HIS A N 1
ATOM 648 C CA . HIS A 1 84 ? -8.562 -7.350 7.822 1.00 93.75 84 HIS A CA 1
ATOM 649 C C . HIS A 1 84 ? -8.499 -6.670 9.194 1.00 93.75 84 HIS A C 1
ATOM 651 O O . HIS A 1 84 ? -9.489 -6.669 9.923 1.00 93.75 84 HIS A O 1
ATOM 657 N N . HIS A 1 85 ? -7.381 -6.015 9.515 1.00 94.00 85 HIS A N 1
ATOM 658 C CA . HIS A 1 85 ? -7.219 -5.312 10.787 1.00 94.00 85 HIS A CA 1
ATOM 659 C C . HIS A 1 85 ? -8.226 -4.162 10.956 1.00 94.00 85 HIS A C 1
ATOM 661 O O . HIS A 1 85 ? -8.799 -3.985 12.033 1.00 94.00 85 HIS A O 1
ATOM 667 N N . SER A 1 86 ? -8.508 -3.416 9.883 1.00 94.50 86 SER A N 1
ATOM 668 C CA . SER A 1 86 ? -9.466 -2.305 9.911 1.00 94.50 86 SER A CA 1
ATOM 669 C C . SER A 1 86 ? -10.892 -2.725 10.283 1.00 94.50 86 SER A C 1
ATOM 671 O O . SER A 1 86 ? -11.644 -1.906 10.798 1.00 94.50 86 SER A O 1
ATOM 673 N N . ARG A 1 87 ? -11.268 -4.000 10.113 1.00 95.25 87 ARG A N 1
ATOM 674 C CA . ARG A 1 87 ? -12.591 -4.497 10.532 1.00 95.25 87 ARG A CA 1
ATOM 675 C C . ARG A 1 87 ? -12.756 -4.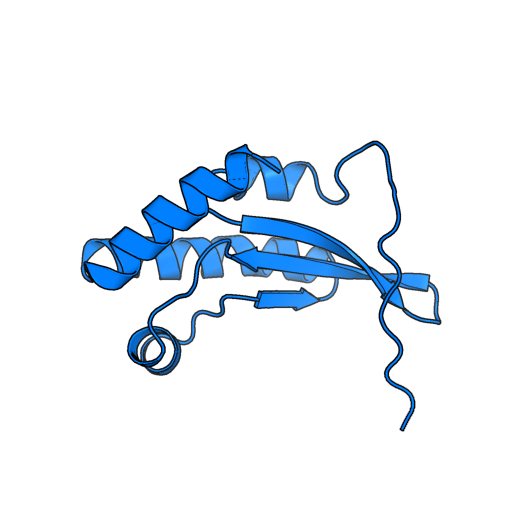535 12.052 1.00 95.25 87 ARG A C 1
ATOM 677 O O . ARG A 1 87 ? -13.880 -4.461 12.532 1.00 95.25 87 ARG A O 1
ATOM 684 N N . ALA A 1 88 ? -11.654 -4.654 12.790 1.00 95.00 88 ALA A N 1
ATOM 685 C CA . ALA A 1 88 ? -11.644 -4.774 14.248 1.00 95.00 88 ALA A CA 1
ATOM 686 C C . ALA A 1 88 ? -11.058 -3.541 14.962 1.00 95.00 88 ALA A C 1
ATOM 688 O O . ALA A 1 88 ? -11.171 -3.426 16.180 1.00 95.00 88 ALA A O 1
ATOM 689 N N . CYS A 1 89 ? -10.428 -2.617 14.230 1.00 96.00 89 CYS A N 1
ATOM 690 C CA . CYS A 1 89 ? -9.765 -1.443 14.790 1.00 96.00 89 CYS A CA 1
ATOM 691 C C . CYS A 1 89 ? -10.386 -0.145 14.238 1.00 96.00 89 CYS A C 1
ATOM 693 O O . CYS A 1 89 ? -10.074 0.238 13.105 1.00 96.00 89 CYS A O 1
ATOM 695 N N . PRO A 1 90 ? -11.220 0.573 15.020 1.00 96.38 90 PRO A N 1
ATOM 696 C CA . PRO A 1 90 ? -11.868 1.804 14.562 1.00 96.38 90 PRO A CA 1
ATOM 697 C C . PRO A 1 90 ? -10.895 2.901 14.083 1.00 96.38 90 PRO A C 1
ATOM 699 O O . PRO A 1 90 ? -11.160 3.501 13.039 1.00 96.38 90 PRO A O 1
ATOM 702 N N . PRO A 1 91 ? -9.740 3.143 14.742 1.00 95.12 91 PRO A N 1
ATOM 703 C CA . PRO A 1 91 ? -8.726 4.063 14.220 1.00 95.12 91 PRO A CA 1
ATOM 704 C C . PRO A 1 91 ? -8.201 3.683 12.826 1.00 95.12 91 PRO A C 1
ATOM 706 O O . PRO A 1 91 ? -8.098 4.537 11.945 1.00 95.12 91 PRO A O 1
ATOM 709 N N . CYS A 1 92 ? -7.915 2.400 12.588 1.00 94.38 92 CYS A N 1
ATOM 710 C CA . CYS A 1 92 ? -7.451 1.920 11.284 1.00 94.38 92 CYS A CA 1
ATOM 711 C C . CYS A 1 92 ? -8.569 1.926 10.230 1.00 94.38 92 CYS A C 1
ATOM 713 O O . CYS A 1 92 ? -8.300 2.208 9.064 1.00 94.38 92 CYS A O 1
ATOM 715 N N . ALA A 1 93 ? -9.823 1.681 10.625 1.00 96.00 93 ALA A N 1
ATOM 716 C CA . ALA A 1 93 ? -10.990 1.852 9.756 1.00 96.00 93 ALA A CA 1
ATOM 717 C C . ALA A 1 93 ? -11.136 3.304 9.286 1.00 96.00 93 ALA A C 1
ATOM 719 O O . ALA A 1 93 ? -11.361 3.564 8.102 1.00 96.00 93 ALA A O 1
ATOM 720 N N . HIS A 1 94 ? -10.954 4.256 10.205 1.00 95.25 94 HIS A N 1
ATOM 721 C CA . HIS A 1 94 ? -10.974 5.676 9.879 1.00 95.25 94 HIS A CA 1
ATOM 722 C C . HIS A 1 94 ? -9.848 6.044 8.904 1.00 95.25 94 HIS A C 1
ATOM 724 O O . HIS A 1 94 ? -10.106 6.698 7.892 1.00 95.25 94 HIS A O 1
ATOM 730 N N . ALA A 1 95 ? -8.623 5.572 9.155 1.00 93.69 95 ALA A N 1
ATOM 731 C CA . ALA A 1 95 ? -7.493 5.794 8.258 1.00 93.69 95 ALA A CA 1
ATOM 732 C C . ALA A 1 95 ? -7.741 5.210 6.854 1.00 93.69 95 ALA A C 1
ATOM 734 O O . ALA A 1 95 ? -7.523 5.906 5.864 1.00 93.69 95 ALA A O 1
ATOM 735 N N . LEU A 1 96 ? -8.284 3.990 6.751 1.00 93.75 96 LEU A N 1
ATOM 736 C CA . LEU A 1 96 ? -8.665 3.370 5.475 1.00 93.75 96 LEU A CA 1
ATOM 737 C C . LEU A 1 96 ? -9.729 4.165 4.724 1.00 93.75 96 LEU A C 1
ATOM 739 O O . LEU A 1 96 ? -9.589 4.400 3.523 1.00 93.75 96 LEU A O 1
ATOM 743 N N . SER A 1 97 ? -10.758 4.635 5.425 1.00 94.31 97 SER A N 1
ATOM 744 C CA . SER A 1 97 ? -11.789 5.492 4.840 1.00 94.31 97 SER A CA 1
ATOM 745 C C . SER A 1 97 ? -11.197 6.798 4.291 1.00 94.31 97 SER A C 1
ATOM 747 O O . SER A 1 97 ? -11.504 7.199 3.168 1.00 94.31 97 SER A O 1
ATOM 749 N N . THR A 1 98 ? -10.306 7.440 5.050 1.00 93.44 98 THR A N 1
ATOM 750 C CA . THR A 1 98 ? -9.621 8.674 4.638 1.00 93.44 98 THR A CA 1
ATOM 751 C C . THR A 1 98 ? -8.698 8.447 3.444 1.00 93.44 98 THR A C 1
ATOM 753 O O . THR A 1 98 ? -8.792 9.180 2.460 1.00 93.44 98 THR A O 1
ATOM 756 N N . ALA A 1 99 ? -7.873 7.399 3.474 1.00 92.19 99 ALA A N 1
ATOM 757 C CA . ALA A 1 99 ? -6.971 7.066 2.377 1.00 92.19 99 ALA A CA 1
ATOM 758 C C . ALA A 1 99 ? -7.741 6.784 1.079 1.00 92.19 99 ALA A C 1
ATOM 760 O O . ALA A 1 99 ? -7.390 7.313 0.023 1.00 92.19 99 ALA A O 1
ATOM 761 N N . SER A 1 100 ? -8.831 6.013 1.165 1.00 90.50 100 SER A N 1
ATOM 762 C CA . SER A 1 100 ? -9.682 5.677 0.016 1.00 90.50 100 SER A CA 1
ATOM 763 C C . SER A 1 100 ? -10.258 6.937 -0.640 1.00 90.50 100 SER A C 1
ATOM 765 O O . SER A 1 100 ? -10.201 7.075 -1.858 1.00 90.50 100 SER A O 1
ATOM 767 N N . ARG A 1 101 ? -10.707 7.927 0.148 1.00 88.75 101 ARG A N 1
ATOM 768 C CA . ARG A 1 101 ? -11.186 9.217 -0.388 1.00 88.75 101 ARG A CA 1
ATOM 769 C C . ARG A 1 101 ? -10.097 10.021 -1.101 1.00 88.75 101 ARG A C 1
ATOM 771 O O . ARG A 1 101 ? -10.378 10.633 -2.128 1.00 88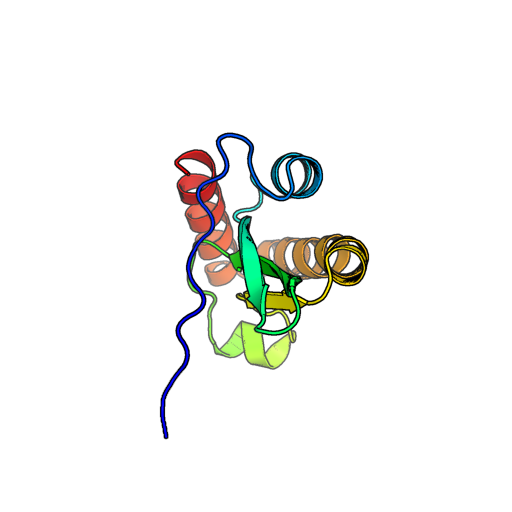.75 101 ARG A O 1
ATOM 778 N N . HIS A 1 102 ? -8.875 10.036 -0.571 1.00 82.25 102 HIS A N 1
ATOM 779 C CA . HIS A 1 102 ? -7.767 10.803 -1.152 1.00 82.25 102 HIS A CA 1
ATOM 780 C C . HIS A 1 102 ? -7.178 10.148 -2.406 1.00 82.25 102 HIS A C 1
ATOM 782 O O . HIS A 1 102 ? -6.778 10.843 -3.335 1.00 82.25 102 HIS A O 1
ATOM 788 N N . SER A 1 103 ? -7.152 8.817 -2.457 1.00 75.50 103 SER A N 1
ATOM 789 C CA . SER A 1 103 ? -6.597 8.060 -3.587 1.00 75.50 103 SER A CA 1
ATOM 790 C C . SER A 1 103 ? -7.356 8.241 -4.908 1.00 75.50 103 SER A C 1
ATOM 792 O O . SER A 1 103 ? -6.762 8.120 -5.973 1.00 75.50 103 SER A O 1
ATOM 794 N N . VAL A 1 104 ? -8.649 8.579 -4.849 1.00 62.19 104 VAL A N 1
ATOM 795 C CA . VAL A 1 104 ? -9.499 8.824 -6.029 1.00 62.19 104 VAL A CA 1
ATOM 796 C C . VAL A 1 104 ? -9.248 10.210 -6.645 1.00 62.19 104 VAL A C 1
ATOM 798 O O . VAL A 1 104 ? -9.591 10.438 -7.800 1.00 62.19 104 VAL A O 1
ATOM 801 N N . GLN A 1 105 ? -8.632 11.132 -5.898 1.00 57.19 105 GLN A N 1
ATOM 802 C CA . GLN A 1 105 ? -8.369 12.509 -6.340 1.00 57.19 105 GLN A CA 1
ATOM 803 C C . GLN A 1 105 ? -6.992 12.688 -7.011 1.00 57.19 105 GLN A C 1
ATOM 805 O O . GLN A 1 105 ? -6.677 13.789 -7.459 1.00 57.19 105 GLN A O 1
ATOM 810 N N . GLN A 1 106 ? -6.168 11.632 -7.061 1.00 54.38 106 GLN A N 1
ATOM 811 C CA . GLN A 1 106 ? -4.818 11.612 -7.658 1.00 54.38 106 GLN A CA 1
ATOM 812 C C . GLN A 1 106 ? -4.787 10.822 -8.968 1.00 54.38 106 GLN A C 1
ATOM 814 O O . GLN A 1 106 ? -3.811 10.935 -9.739 1.00 54.38 106 GLN A O 1
#

Foldseek 3Di:
DDDDDFDFDDDVDAPCVPCCVVCLLQLWDWGWGADPVRAIKIKIARNFDAPPVCCVVQVADRMDMDHPVVCVVCVVVNSVSLVVVLVVDVRSVVSRVNSSVVSVVD